Protein AF-A0A661XI77-F1 (afdb_monomer_lite)

pLDDT: mean 87.42, std 15.99, range [47.19, 98.62]

Sequence (120 aa):
MTTKHPLLLFLTFLTIGQILTAQQREISDLRTGWKFTKGLHELAFESNFDDAEWQDVVIPHDWAIEEPFVIDGDGNTGKLPWKGEGWYRKQLDIPDHYKGKRLYLLFDGIMAFPVIYVNG

Foldseek 3Di:
DDDPPPVVVVVVVVVVVPPDPDPDDDDDDPFFQKFKDFADDPPPLAPPDDRPVTDTGGPPDQPQVVDDFQPPDDVVVVRTPRDGDMDIDHDDDDDPVCPPHDDDDDDPDDPDDDDDHDND

Radius of gyration: 26.2 Å; chains: 1; bounding box: 42×49×89 Å

Secondary structure (DSSP, 8-state):
-----HHHHHHHHHHHT------PPP-----SSEEEEES--TTTTSTT---TTSEEE-SS--SSTTSPP-TTS-GGGTT----S-EEEE------GGGTTS------S--SS-----S--

Structure (mmCIF, N/CA/C/O backbone):
data_AF-A0A661XI77-F1
#
_entry.id   AF-A0A661XI77-F1
#
loop_
_atom_site.group_PDB
_atom_site.id
_atom_site.type_symbol
_atom_site.label_atom_id
_atom_site.label_alt_id
_atom_site.label_comp_id
_atom_site.label_asym_id
_atom_site.label_entity_id
_atom_site.label_seq_id
_atom_site.pdbx_PDB_ins_code
_atom_site.Cartn_x
_atom_site.Cartn_y
_atom_site.Cartn_z
_atom_site.occupancy
_atom_site.B_iso_or_equiv
_atom_site.auth_seq_id
_atom_site.auth_comp_id
_atom_site.auth_asym_id
_atom_site.auth_atom_id
_atom_site.pdbx_PDB_model_num
ATOM 1 N N . MET A 1 1 ? -27.715 32.625 63.560 1.00 49.09 1 MET A N 1
ATOM 2 C CA . MET A 1 1 ? -26.922 32.826 62.329 1.00 49.09 1 MET A CA 1
ATOM 3 C C . MET A 1 1 ? -25.899 31.704 62.224 1.00 49.09 1 MET A C 1
ATOM 5 O O . MET A 1 1 ? -24.835 31.810 62.810 1.00 49.09 1 MET A O 1
ATOM 9 N N . THR A 1 2 ? -26.233 30.600 61.559 1.00 47.19 2 THR A N 1
ATOM 10 C CA . THR A 1 2 ? -25.279 29.517 61.270 1.00 47.19 2 THR A CA 1
ATOM 11 C C . THR A 1 2 ? -25.480 29.094 59.820 1.00 47.19 2 THR A C 1
ATOM 13 O O . THR A 1 2 ? -26.536 28.608 59.417 1.00 47.19 2 THR A O 1
ATOM 16 N N . THR A 1 3 ? -24.482 29.410 59.005 1.00 53.03 3 THR A N 1
ATOM 17 C CA . THR A 1 3 ? -24.447 29.278 57.550 1.00 53.03 3 THR A CA 1
ATOM 18 C C . THR A 1 3 ? -24.326 27.807 57.143 1.00 53.03 3 THR A C 1
ATOM 20 O O . THR A 1 3 ? -23.251 27.215 57.177 1.00 53.03 3 THR A O 1
ATOM 23 N N . LYS A 1 4 ? -25.439 27.197 56.715 1.00 52.72 4 LYS A N 1
ATOM 24 C CA . LYS A 1 4 ? -25.484 25.850 56.110 1.00 52.72 4 LYS A CA 1
ATOM 25 C C . LYS A 1 4 ? -25.166 25.897 54.604 1.00 52.72 4 LYS A C 1
ATOM 27 O O . LYS A 1 4 ? -25.954 25.429 53.788 1.00 52.72 4 LYS A O 1
ATOM 32 N N . HIS A 1 5 ? -24.041 26.499 54.220 1.00 57.91 5 HIS A N 1
ATOM 33 C CA . HIS A 1 5 ? -23.637 26.653 52.812 1.00 57.91 5 HIS A CA 1
ATOM 34 C C . HIS A 1 5 ? -22.415 25.843 52.313 1.00 57.91 5 HIS A C 1
ATOM 36 O O . HIS A 1 5 ? -22.213 25.843 51.100 1.00 57.91 5 HIS A O 1
ATOM 42 N N . PRO A 1 6 ? -21.626 25.099 53.125 1.00 56.47 6 PRO A N 1
ATOM 43 C CA . PRO A 1 6 ? -20.433 24.431 52.591 1.00 56.47 6 PRO A CA 1
ATOM 44 C C . PRO A 1 6 ? -20.755 23.148 51.804 1.00 56.47 6 PRO A C 1
ATOM 46 O O . PRO A 1 6 ? -20.049 22.815 50.858 1.00 56.47 6 PRO A O 1
ATOM 49 N N . LEU A 1 7 ? -21.848 22.449 52.140 1.00 54.91 7 LEU A N 1
ATOM 50 C CA . LEU A 1 7 ? -22.215 21.183 51.490 1.00 54.91 7 LEU A CA 1
ATOM 51 C C . LEU A 1 7 ? -22.778 21.387 50.071 1.00 54.91 7 LEU A C 1
ATOM 53 O O . LEU A 1 7 ? -22.540 20.568 49.188 1.00 54.91 7 LEU A O 1
ATOM 57 N N . LEU A 1 8 ? -23.483 22.502 49.838 1.00 53.25 8 LEU A N 1
ATOM 58 C CA . LEU A 1 8 ? -24.056 22.828 48.527 1.00 53.25 8 LEU A CA 1
ATOM 59 C C . LEU A 1 8 ? -22.965 23.202 47.506 1.00 53.25 8 LEU A C 1
ATOM 61 O O . LEU A 1 8 ? -23.058 22.812 46.348 1.00 53.25 8 LEU A O 1
ATOM 65 N N . LEU A 1 9 ? -21.909 23.892 47.958 1.00 53.34 9 LEU A N 1
ATOM 66 C CA . LEU A 1 9 ? -20.751 24.288 47.143 1.00 53.34 9 LEU A CA 1
ATOM 67 C C . LEU A 1 9 ? -19.875 23.091 46.733 1.00 53.34 9 LEU A C 1
ATOM 69 O O . LEU A 1 9 ? -19.342 23.059 45.623 1.00 53.34 9 LEU A O 1
ATOM 73 N N . PHE A 1 10 ? -19.761 22.084 47.605 1.00 54.12 10 PHE A N 1
ATOM 74 C CA . PHE A 1 10 ? -18.999 20.862 47.329 1.00 54.12 10 PHE A CA 1
ATOM 75 C C . PHE A 1 10 ? -19.713 19.954 46.313 1.00 54.12 10 PHE A C 1
ATOM 77 O O . PHE A 1 10 ? -19.068 19.387 45.431 1.00 54.12 10 PHE A O 1
ATOM 84 N N . LEU A 1 11 ? -21.050 19.874 46.372 1.00 53.06 11 LEU A N 1
ATOM 85 C CA . LEU A 1 11 ? -21.841 19.118 45.393 1.00 53.06 11 LEU A CA 1
ATOM 86 C C . LEU A 1 11 ? -21.787 19.741 43.989 1.00 53.06 11 LEU A C 1
ATOM 88 O O . LEU A 1 11 ? -21.675 19.010 43.009 1.00 53.06 11 LEU A O 1
ATOM 92 N N . THR A 1 12 ? -21.799 21.074 43.881 1.00 54.41 12 THR A N 1
ATOM 93 C CA . THR A 1 12 ? -21.664 21.764 42.585 1.00 54.41 12 THR A CA 1
ATOM 94 C C . THR A 1 12 ? -20.285 21.579 41.947 1.00 54.41 12 THR A C 1
ATOM 96 O O . THR A 1 12 ? -20.180 21.540 40.723 1.00 54.41 12 THR A O 1
ATOM 99 N N . PHE A 1 13 ? -19.226 21.410 42.747 1.00 54.47 13 PHE A N 1
ATOM 100 C CA . PHE A 1 13 ? -17.872 21.158 42.238 1.00 54.47 13 PHE A CA 1
ATOM 101 C C . PHE A 1 13 ? -17.716 19.728 41.692 1.00 54.47 13 PHE A C 1
ATOM 103 O O . PHE A 1 13 ? -17.014 19.513 40.705 1.00 54.47 13 PHE A O 1
ATOM 110 N N . LEU A 1 14 ? -18.423 18.756 42.282 1.00 54.56 14 LEU A N 1
ATOM 111 C CA . LEU A 1 14 ? -18.400 17.357 41.844 1.00 54.56 14 LEU A CA 1
ATOM 112 C C . LEU A 1 14 ? -19.141 17.144 40.511 1.00 54.56 14 LEU A C 1
ATOM 114 O O . LEU A 1 14 ? -18.744 16.303 39.711 1.00 54.56 14 LEU A O 1
ATOM 118 N N . THR A 1 15 ? -20.182 17.936 40.236 1.00 54.53 15 THR A N 1
ATOM 119 C CA . THR A 1 15 ? -20.953 17.850 38.983 1.00 54.53 15 THR A CA 1
ATOM 120 C C . THR A 1 15 ? -20.280 18.540 37.794 1.00 54.53 15 THR A C 1
ATOM 122 O O . THR A 1 15 ? -20.525 18.161 36.654 1.00 54.53 15 THR A O 1
ATOM 125 N N . ILE A 1 16 ? -19.401 19.521 38.032 1.00 55.34 16 ILE A N 1
ATOM 126 C CA . ILE A 1 16 ? -18.663 20.223 36.962 1.00 55.34 16 ILE A CA 1
ATOM 127 C C . ILE A 1 16 ? -17.447 19.402 36.484 1.00 55.34 16 ILE A C 1
ATOM 129 O O . ILE A 1 16 ? -16.927 19.646 35.403 1.00 55.34 16 ILE A O 1
ATOM 133 N N . GLY A 1 17 ? -17.022 18.372 37.224 1.00 52.97 17 GLY A N 1
ATOM 134 C CA . GLY A 1 17 ? -15.901 17.502 36.841 1.00 52.97 17 GLY A CA 1
ATOM 135 C C . GLY A 1 17 ? -16.194 16.504 35.712 1.00 52.97 17 GLY A C 1
ATOM 136 O O . GLY A 1 17 ? -15.269 15.877 35.208 1.00 52.97 17 GLY A O 1
ATOM 137 N N . GLN A 1 18 ? -17.452 16.357 35.282 1.00 54.84 18 GLN A N 1
ATOM 138 C CA . GLN A 1 18 ? -17.833 15.485 34.161 1.00 54.84 18 GLN A CA 1
ATOM 139 C C . GLN A 1 18 ? -17.848 16.235 32.822 1.00 54.84 18 GLN A C 1
ATOM 141 O O . GLN A 1 18 ? -18.726 16.026 31.983 1.00 54.84 18 GLN A O 1
ATOM 146 N N . ILE A 1 19 ? -16.880 17.131 32.611 1.00 55.94 19 ILE A N 1
ATOM 147 C CA . ILE A 1 19 ? -16.666 17.754 31.305 1.00 55.94 19 ILE A CA 1
ATOM 148 C C . ILE A 1 19 ? -16.235 16.655 30.330 1.00 55.94 19 ILE A C 1
ATOM 150 O O . ILE A 1 19 ? -15.099 16.194 30.344 1.00 55.94 19 ILE A O 1
ATOM 154 N N . LEU A 1 20 ? -17.205 16.236 29.516 1.00 57.41 20 LEU A N 1
ATOM 155 C CA . LEU A 1 20 ? -17.077 15.922 28.097 1.00 57.41 20 LEU A CA 1
ATOM 156 C C . LEU A 1 20 ? -15.723 15.319 27.711 1.00 57.41 20 LEU A C 1
ATOM 158 O O . LEU A 1 20 ? -14.835 16.014 27.217 1.00 57.41 20 LEU A O 1
ATOM 162 N N . THR A 1 21 ? -15.599 13.998 27.819 1.00 59.22 21 THR A N 1
ATOM 163 C CA . THR A 1 21 ? -14.660 13.281 26.957 1.00 59.2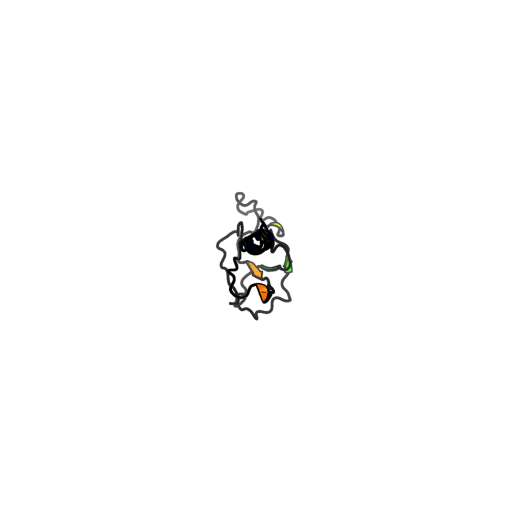2 21 THR A CA 1
ATOM 164 C C . THR A 1 21 ? -15.210 13.353 25.534 1.00 59.22 21 THR A C 1
ATOM 166 O O . THR A 1 21 ? -15.925 12.472 25.060 1.00 59.22 21 THR A O 1
ATOM 169 N N . ALA A 1 22 ? -14.935 14.464 24.847 1.00 64.25 22 ALA A N 1
ATOM 170 C CA . ALA A 1 22 ? -15.105 14.523 23.406 1.00 64.25 22 ALA A CA 1
ATOM 171 C C . ALA A 1 22 ? -14.328 13.337 22.823 1.00 64.25 22 ALA A C 1
ATOM 173 O O . ALA A 1 22 ? -13.148 13.160 23.132 1.00 64.25 22 ALA A O 1
ATOM 174 N N . GLN A 1 23 ? -14.999 12.487 22.043 1.00 69.06 23 GLN A N 1
ATOM 175 C CA . GLN A 1 23 ? -14.349 11.359 21.391 1.00 69.06 23 GLN A CA 1
ATOM 176 C C . GLN A 1 23 ? -13.287 11.917 20.443 1.00 69.06 23 GLN A C 1
ATOM 178 O O . GLN A 1 23 ? -13.599 12.381 19.347 1.00 69.06 23 GLN A O 1
ATOM 183 N N . GLN A 1 24 ? -12.034 11.913 20.891 1.00 78.44 24 GLN A N 1
ATOM 184 C CA . GLN A 1 24 ? -10.922 12.396 20.096 1.00 78.44 24 GLN A CA 1
ATOM 185 C C . GLN A 1 24 ? -10.772 11.486 18.877 1.00 78.44 24 GLN A C 1
ATOM 187 O O . GLN A 1 24 ? -10.770 10.258 18.998 1.00 78.44 24 GLN A O 1
ATOM 192 N N . ARG A 1 25 ? -10.689 12.094 17.689 1.00 90.12 25 ARG A N 1
ATOM 193 C CA . ARG A 1 25 ? -10.294 11.373 16.483 1.00 90.12 25 ARG A CA 1
ATOM 194 C C . ARG A 1 25 ? -8.854 10.926 16.679 1.00 90.12 25 ARG A C 1
ATOM 196 O O . ARG A 1 25 ? -7.968 11.761 16.837 1.00 90.12 25 ARG A O 1
ATOM 203 N N . GLU A 1 26 ? -8.649 9.624 16.633 1.00 92.44 26 GLU A N 1
ATOM 204 C CA . GLU A 1 26 ? -7.322 9.047 16.539 1.00 92.44 26 GLU A CA 1
ATOM 205 C C . GLU A 1 26 ? -6.931 8.929 15.067 1.00 92.44 26 GLU A C 1
ATOM 207 O O . GLU A 1 26 ? -7.763 8.603 14.213 1.00 92.44 26 GLU A O 1
ATOM 212 N N . ILE A 1 27 ? -5.683 9.272 14.768 1.00 94.31 27 ILE A N 1
ATOM 213 C CA . ILE A 1 27 ? -5.101 9.159 13.435 1.00 94.31 27 ILE A CA 1
ATOM 214 C C . ILE A 1 27 ? -3.805 8.382 13.597 1.00 94.31 27 ILE A C 1
ATOM 216 O O . ILE A 1 27 ? -2.940 8.774 14.379 1.00 94.31 27 ILE A O 1
ATOM 220 N N . SER A 1 28 ? -3.694 7.293 12.850 1.00 94.06 28 SER A N 1
ATOM 221 C CA . SER A 1 28 ? -2.504 6.457 12.809 1.00 94.06 28 SER A CA 1
ATOM 222 C C . SER A 1 28 ? -2.011 6.393 11.373 1.00 94.06 28 SER A C 1
ATOM 224 O O . SER A 1 28 ? -2.764 6.026 10.470 1.00 94.06 28 SER A O 1
ATOM 226 N N . ASP A 1 29 ? -0.745 6.740 11.169 1.00 95.88 29 ASP A N 1
ATOM 227 C CA . ASP A 1 29 ? -0.116 6.663 9.857 1.00 95.88 29 ASP A CA 1
ATOM 228 C C . ASP A 1 29 ? 0.256 5.215 9.536 1.00 95.88 29 ASP A C 1
ATOM 230 O O . ASP A 1 29 ? 1.116 4.605 10.172 1.00 95.88 29 ASP A O 1
ATOM 234 N N . LEU A 1 30 ? -0.368 4.663 8.500 1.00 96.88 30 LEU A N 1
ATOM 235 C CA . LEU A 1 30 ? -0.151 3.285 8.064 1.00 96.88 30 LEU A CA 1
ATOM 236 C C . LEU A 1 30 ? 1.003 3.198 7.062 1.00 96.88 30 LEU A C 1
ATOM 238 O O . LEU A 1 30 ? 0.829 2.675 5.969 1.00 96.88 30 LEU A O 1
ATOM 242 N N . ARG A 1 31 ? 2.181 3.737 7.393 1.00 97.44 31 ARG A N 1
ATOM 243 C CA . ARG A 1 31 ? 3.295 3.808 6.428 1.00 97.44 31 ARG A CA 1
ATOM 244 C C . ARG A 1 31 ? 3.990 2.474 6.174 1.00 97.44 31 ARG A C 1
ATOM 246 O O . ARG A 1 31 ? 4.448 2.235 5.066 1.00 97.44 31 ARG A O 1
ATOM 253 N N . THR A 1 32 ? 4.103 1.623 7.186 1.00 98.12 32 THR A N 1
ATOM 254 C CA . THR A 1 32 ? 4.928 0.403 7.155 1.00 98.12 32 THR A CA 1
ATOM 255 C C . THR A 1 32 ? 4.079 -0.864 7.174 1.00 98.12 32 THR A C 1
ATOM 257 O O . THR A 1 32 ? 2.872 -0.807 7.416 1.00 98.12 32 THR A O 1
ATOM 260 N N . GLY A 1 33 ? 4.707 -2.024 6.951 1.00 97.56 33 GLY A N 1
ATOM 261 C CA . GLY A 1 33 ? 4.043 -3.332 7.006 1.00 97.56 33 GLY A CA 1
ATOM 262 C C . GLY A 1 33 ? 3.036 -3.534 5.878 1.00 97.56 33 GLY A C 1
ATOM 263 O O . GLY A 1 33 ? 1.979 -4.119 6.108 1.00 97.56 33 GLY A O 1
ATOM 264 N N . TRP A 1 34 ? 3.325 -2.955 4.714 1.00 98.50 34 TRP A N 1
ATOM 265 C CA . TRP A 1 34 ? 2.646 -3.260 3.465 1.00 98.50 34 TRP A CA 1
ATOM 266 C C . TRP A 1 34 ? 3.450 -4.304 2.710 1.00 98.50 34 TRP A C 1
ATOM 268 O O . TRP A 1 34 ? 4.679 -4.274 2.730 1.00 98.50 34 TRP A O 1
ATOM 278 N N . LYS A 1 35 ? 2.739 -5.169 2.005 1.00 98.62 35 LYS A N 1
ATOM 279 C CA . LYS A 1 35 ? 3.278 -6.109 1.036 1.00 98.62 35 LYS A CA 1
ATOM 280 C C . LYS A 1 35 ? 2.879 -5.675 -0.360 1.00 98.62 35 LYS A C 1
ATOM 282 O O . LYS A 1 35 ? 1.750 -5.221 -0.550 1.00 98.62 35 LYS A O 1
ATOM 287 N N . PHE A 1 36 ? 3.787 -5.816 -1.313 1.00 98.31 36 PHE A N 1
ATOM 288 C CA . PHE A 1 36 ? 3.599 -5.425 -2.699 1.00 98.31 36 PHE A CA 1
ATOM 289 C C . PHE A 1 36 ? 3.997 -6.544 -3.659 1.00 98.31 36 PHE A C 1
ATOM 291 O O . PHE A 1 36 ? 5.004 -7.226 -3.468 1.00 98.31 36 PHE A O 1
ATOM 298 N N . THR A 1 37 ? 3.218 -6.687 -4.725 1.00 97.56 37 THR A N 1
ATOM 299 C CA . THR A 1 37 ? 3.597 -7.456 -5.910 1.00 97.56 37 THR A CA 1
ATOM 300 C C . THR A 1 37 ? 3.075 -6.765 -7.168 1.00 97.56 37 THR A C 1
ATOM 302 O O . THR A 1 37 ? 2.006 -6.143 -7.157 1.00 97.56 37 THR A O 1
ATOM 305 N N . LYS A 1 38 ? 3.821 -6.884 -8.267 1.00 95.88 38 LYS A N 1
ATOM 306 C CA . LYS A 1 38 ? 3.419 -6.399 -9.590 1.00 95.88 38 LYS A CA 1
ATOM 307 C C . LYS A 1 38 ? 2.854 -7.554 -10.409 1.00 95.88 38 LYS A C 1
ATOM 309 O O . LYS A 1 38 ? 3.406 -8.650 -10.413 1.00 95.88 38 LYS A O 1
ATOM 314 N N . GLY A 1 39 ? 1.812 -7.271 -11.179 1.00 93.56 39 GLY A N 1
ATOM 315 C CA . GLY A 1 39 ? 1.158 -8.232 -12.056 1.00 93.56 39 GLY A CA 1
ATOM 316 C C . GLY A 1 39 ? -0.218 -8.654 -11.558 1.00 93.56 39 GLY A C 1
ATOM 317 O O . GLY A 1 39 ? -0.719 -8.179 -10.540 1.00 93.56 39 GLY A O 1
ATOM 318 N N . LEU A 1 40 ? -0.832 -9.542 -12.334 1.00 92.81 40 LEU A N 1
ATOM 319 C CA . LEU A 1 40 ? -2.139 -10.109 -12.032 1.00 92.81 40 LEU A CA 1
ATOM 320 C C . LEU A 1 40 ? -1.984 -11.203 -10.979 1.00 92.81 40 LEU A C 1
ATOM 322 O O . LEU A 1 40 ? -1.289 -12.192 -11.208 1.00 92.81 40 LEU A O 1
ATOM 326 N N . HIS A 1 41 ? -2.671 -11.036 -9.856 1.00 94.12 41 HIS A N 1
ATOM 327 C CA . HIS A 1 41 ? -2.801 -12.064 -8.833 1.00 94.12 41 HIS A CA 1
ATOM 328 C C . HIS A 1 41 ? -4.284 -12.327 -8.600 1.00 94.12 41 HIS A C 1
ATOM 330 O O . HIS A 1 41 ? -4.964 -11.603 -7.871 1.00 94.12 41 HIS A O 1
ATOM 336 N N . GLU A 1 42 ? -4.796 -13.363 -9.263 1.00 89.44 42 GLU A N 1
ATOM 337 C CA . GLU A 1 42 ? -6.173 -13.807 -9.066 1.00 89.44 42 GLU A CA 1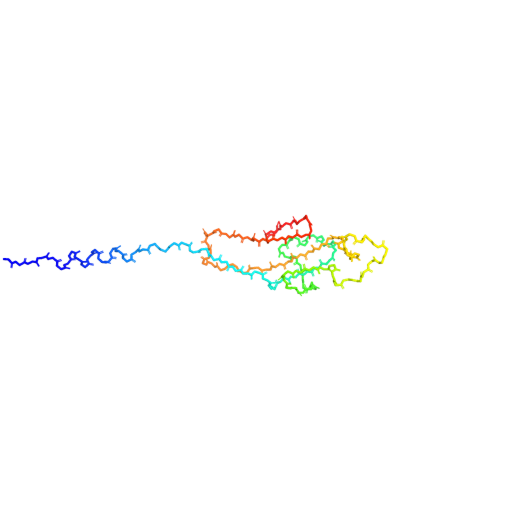
ATOM 338 C C . GLU A 1 42 ? -6.402 -14.105 -7.578 1.00 89.44 42 GLU A C 1
ATOM 340 O O . GLU A 1 42 ? -5.552 -14.699 -6.918 1.00 89.44 42 GLU A O 1
ATOM 345 N N . LEU A 1 43 ? -7.546 -13.671 -7.046 1.00 95.88 43 LEU A N 1
ATOM 346 C CA . LEU A 1 43 ? -7.939 -13.867 -5.643 1.00 95.88 43 LEU A CA 1
ATOM 347 C C . LEU A 1 43 ? -7.086 -13.128 -4.596 1.00 95.88 43 LEU A C 1
ATOM 349 O O . LEU A 1 43 ? -7.319 -13.300 -3.403 1.00 95.88 43 LEU A O 1
ATOM 353 N N . ALA A 1 44 ? -6.176 -12.231 -4.988 1.00 97.12 44 ALA A N 1
ATOM 354 C CA . ALA A 1 44 ? -5.386 -11.443 -4.035 1.00 97.12 44 ALA A CA 1
ATOM 355 C C . ALA A 1 44 ? -6.208 -10.480 -3.152 1.00 97.12 44 ALA A C 1
ATOM 357 O O . ALA A 1 44 ? -5.663 -9.880 -2.224 1.00 97.12 44 ALA A O 1
ATOM 358 N N . PHE A 1 45 ? -7.513 -10.340 -3.400 1.00 97.25 45 PHE A N 1
ATOM 359 C CA . PHE A 1 45 ? -8.449 -9.643 -2.516 1.00 97.25 45 PHE A CA 1
ATOM 360 C C . PHE A 1 45 ? -8.909 -10.498 -1.325 1.00 97.25 45 PHE A C 1
ATOM 362 O O . PHE A 1 45 ? -9.361 -9.945 -0.323 1.00 97.25 45 PHE A O 1
ATOM 369 N N . GLU A 1 46 ? -8.789 -11.828 -1.397 1.00 98.00 46 GLU A N 1
ATOM 370 C CA . GLU A 1 46 ? -9.234 -12.722 -0.331 1.00 98.00 46 GLU A CA 1
ATOM 371 C C . GLU A 1 46 ? -8.396 -12.527 0.941 1.00 98.00 46 GLU A C 1
ATOM 373 O O . GLU A 1 46 ? -7.169 -12.354 0.911 1.00 98.00 46 GLU A O 1
ATOM 378 N N . SER A 1 47 ? -9.052 -12.566 2.101 1.00 96.38 47 SER A N 1
ATOM 379 C CA . SER A 1 47 ? -8.391 -12.311 3.385 1.00 96.38 47 SER A CA 1
ATOM 380 C C . SER A 1 47 ? -7.359 -13.380 3.756 1.00 96.38 47 SER A C 1
ATOM 382 O O . SER A 1 47 ? -6.433 -13.095 4.506 1.00 96.38 47 SER A O 1
ATOM 384 N N . ASN A 1 48 ? -7.507 -14.599 3.237 1.00 96.31 48 ASN A N 1
ATOM 385 C CA . ASN A 1 48 ? -6.629 -15.750 3.466 1.00 96.31 48 ASN A CA 1
ATOM 386 C C . ASN A 1 48 ? -5.637 -16.008 2.318 1.00 96.31 48 ASN A C 1
ATOM 388 O O . ASN A 1 48 ? -4.985 -17.050 2.327 1.00 96.31 48 ASN A O 1
ATOM 392 N N . PHE A 1 49 ? -5.537 -15.108 1.336 1.00 97.62 49 PHE A N 1
ATOM 393 C CA . PHE A 1 49 ? -4.532 -15.212 0.280 1.00 97.62 49 PHE A CA 1
ATOM 394 C C . PHE A 1 49 ? -3.114 -15.173 0.872 1.00 97.62 49 PHE A C 1
ATOM 396 O O . PHE A 1 49 ? -2.821 -14.319 1.713 1.00 97.62 49 PHE A O 1
ATOM 403 N N . ASP A 1 50 ? -2.251 -16.085 0.422 1.00 97.12 50 ASP A N 1
ATOM 404 C CA . ASP A 1 50 ? -0.858 -16.176 0.859 1.00 97.12 50 ASP A CA 1
ATOM 405 C C . ASP A 1 50 ? 0.012 -15.151 0.118 1.00 97.12 50 ASP A C 1
ATOM 407 O O . ASP A 1 50 ? 0.250 -15.256 -1.086 1.00 97.12 50 ASP A O 1
ATOM 411 N N . ASP A 1 51 ? 0.472 -14.143 0.853 1.00 97.81 51 ASP A N 1
ATOM 412 C CA . ASP A 1 51 ? 1.348 -13.077 0.372 1.00 97.81 51 ASP A CA 1
ATOM 413 C C . ASP A 1 51 ? 2.775 -13.181 0.940 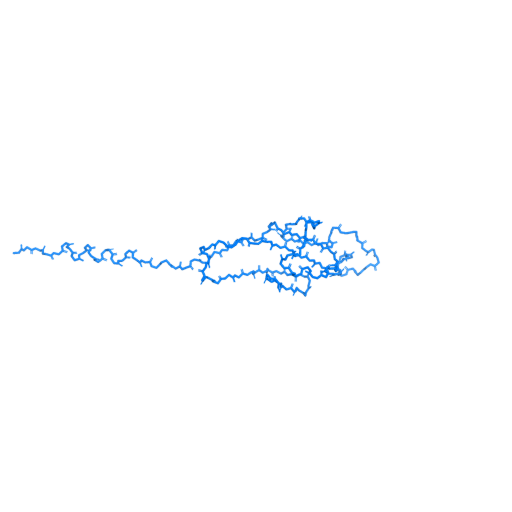1.00 97.81 51 ASP A C 1
ATOM 415 O O . ASP A 1 51 ? 3.531 -12.208 0.896 1.00 97.81 51 ASP A O 1
ATOM 419 N N . ALA A 1 52 ? 3.183 -14.351 1.451 1.00 97.50 52 ALA A N 1
ATOM 420 C CA . ALA A 1 52 ? 4.488 -14.529 2.094 1.00 97.50 52 ALA A CA 1
ATOM 421 C C . ALA A 1 52 ? 5.676 -14.114 1.204 1.00 97.50 52 ALA A C 1
ATOM 423 O O . ALA A 1 52 ? 6.619 -13.495 1.695 1.00 97.50 52 ALA A O 1
ATOM 424 N N . GLU A 1 53 ? 5.593 -14.388 -0.099 1.00 97.31 53 GLU A N 1
ATOM 425 C CA . GLU A 1 53 ? 6.646 -14.091 -1.083 1.00 97.31 53 GLU A CA 1
ATOM 426 C C . GLU A 1 53 ? 6.595 -12.653 -1.632 1.00 97.31 53 GLU A C 1
ATOM 428 O O . GLU A 1 53 ? 7.399 -12.281 -2.488 1.00 97.31 53 GLU A O 1
ATOM 433 N N . TRP A 1 54 ? 5.637 -11.833 -1.191 1.00 98.31 54 TRP A N 1
ATOM 434 C CA . TRP A 1 54 ? 5.518 -10.452 -1.653 1.00 98.31 54 TRP A CA 1
ATOM 435 C C . TRP A 1 54 ? 6.560 -9.556 -0.988 1.00 98.31 54 TRP A C 1
ATOM 437 O O . TRP A 1 54 ? 6.924 -9.739 0.177 1.00 98.31 54 TRP A O 1
ATOM 447 N N . GLN A 1 55 ? 6.989 -8.530 -1.719 1.00 98.12 55 GLN A N 1
ATOM 448 C CA . GLN A 1 55 ? 7.966 -7.558 -1.250 1.00 98.12 55 GLN A CA 1
ATOM 449 C C . GLN A 1 55 ? 7.382 -6.728 -0.105 1.00 98.12 55 GLN A C 1
ATOM 451 O O . GLN A 1 55 ? 6.328 -6.113 -0.257 1.00 98.12 55 GLN A O 1
ATOM 456 N N . ASP A 1 56 ? 8.080 -6.647 1.025 1.00 98.31 56 ASP A N 1
ATOM 457 C CA . ASP A 1 5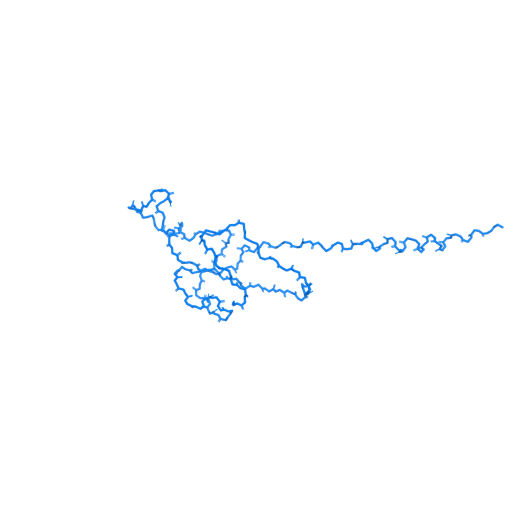6 ? 7.726 -5.684 2.065 1.00 98.31 56 ASP A CA 1
ATOM 458 C C . ASP A 1 56 ? 8.113 -4.264 1.619 1.00 98.31 56 ASP A C 1
ATOM 460 O O . ASP A 1 56 ? 9.256 -4.001 1.239 1.00 98.31 56 ASP A O 1
ATOM 464 N N . VAL A 1 57 ? 7.158 -3.335 1.683 1.00 98.38 57 VAL A N 1
ATOM 465 C CA . VAL A 1 57 ? 7.326 -1.942 1.249 1.00 98.38 57 VAL A CA 1
ATOM 466 C C . VAL A 1 57 ? 6.861 -0.949 2.315 1.00 98.38 57 VAL A C 1
ATOM 468 O O . VAL A 1 57 ? 6.084 -1.256 3.227 1.00 98.38 57 VAL A O 1
ATOM 471 N N . VAL A 1 58 ? 7.348 0.286 2.195 1.00 98.19 58 VAL A N 1
ATOM 472 C CA . VAL A 1 58 ? 6.931 1.435 3.006 1.00 98.19 58 VAL A CA 1
ATOM 473 C C . VAL A 1 58 ? 6.325 2.476 2.079 1.00 98.19 58 VAL A C 1
ATOM 475 O O . VAL A 1 58 ? 6.949 2.848 1.091 1.00 98.19 58 VAL A O 1
ATOM 478 N N . ILE A 1 59 ? 5.132 2.974 2.408 1.00 97.06 59 ILE A N 1
ATOM 479 C CA . ILE A 1 59 ? 4.460 4.003 1.611 1.00 97.06 59 ILE A CA 1
ATOM 480 C C . ILE A 1 59 ? 4.873 5.435 2.039 1.00 97.06 59 ILE A C 1
ATOM 482 O O . ILE A 1 59 ? 5.173 5.677 3.224 1.00 97.06 59 ILE A O 1
ATOM 486 N N . PRO A 1 60 ? 4.883 6.416 1.108 1.00 97.81 60 PRO A N 1
ATOM 487 C CA . PRO A 1 60 ? 4.517 6.306 -0.315 1.00 97.81 60 PRO A CA 1
ATOM 488 C C . PRO A 1 60 ? 5.501 5.441 -1.119 1.00 97.81 60 PRO A C 1
ATOM 490 O O . PRO A 1 60 ? 6.702 5.501 -0.879 1.00 97.81 60 PRO A O 1
ATOM 493 N N . HIS A 1 61 ? 4.972 4.640 -2.046 1.00 97.31 61 HIS A N 1
ATOM 494 C CA . HIS A 1 61 ? 5.724 3.694 -2.873 1.00 97.31 61 HIS A CA 1
ATOM 495 C C . HIS A 1 61 ? 5.326 3.860 -4.345 1.00 97.31 61 HIS A C 1
ATOM 497 O O . HIS A 1 61 ? 4.143 4.019 -4.648 1.00 97.31 61 HIS A O 1
ATOM 503 N N . ASP A 1 62 ? 6.312 3.826 -5.239 1.00 96.25 62 ASP A N 1
ATOM 504 C CA . ASP A 1 62 ? 6.148 3.854 -6.693 1.00 96.25 62 ASP A CA 1
ATOM 505 C C . ASP A 1 62 ? 6.950 2.681 -7.259 1.00 96.25 62 ASP A C 1
ATOM 507 O O . ASP A 1 62 ? 8.171 2.682 -7.178 1.00 96.25 62 ASP A O 1
ATOM 511 N N . TRP A 1 63 ? 6.280 1.670 -7.814 1.00 94.62 63 TRP A N 1
ATOM 512 C CA . TRP A 1 63 ? 6.968 0.497 -8.364 1.00 94.62 63 TRP A CA 1
ATOM 513 C C . TRP A 1 63 ? 7.688 0.805 -9.680 1.00 94.62 63 TRP A C 1
ATOM 515 O O . TRP A 1 63 ? 8.572 0.062 -10.097 1.00 94.62 63 TRP A O 1
ATOM 525 N N . ALA A 1 64 ? 7.278 1.855 -10.397 1.00 94.25 64 ALA A N 1
ATOM 526 C CA . ALA A 1 64 ? 7.764 2.116 -11.744 1.00 94.25 64 ALA A CA 1
ATOM 527 C C . ALA A 1 64 ? 9.181 2.689 -11.720 1.00 94.25 64 ALA A C 1
ATOM 529 O O . ALA A 1 64 ? 9.956 2.419 -12.634 1.00 94.25 64 ALA A O 1
ATOM 530 N N . ILE A 1 65 ? 9.520 3.457 -10.678 1.00 94.00 65 ILE A N 1
ATOM 531 C CA . ILE A 1 65 ? 10.843 4.078 -10.514 1.00 94.00 65 ILE A CA 1
ATOM 532 C C . ILE A 1 65 ? 11.957 3.055 -10.253 1.00 94.00 65 ILE A C 1
ATOM 534 O O . ILE A 1 65 ? 13.128 3.356 -10.474 1.00 94.00 65 ILE A O 1
ATOM 538 N N . GLU A 1 66 ? 11.601 1.856 -9.788 1.00 92.12 66 GLU A N 1
ATOM 539 C CA . GLU A 1 66 ? 12.545 0.767 -9.519 1.00 92.12 66 GLU A CA 1
ATOM 540 C C . GLU A 1 66 ? 12.950 0.017 -10.799 1.00 92.12 66 GLU A C 1
ATOM 542 O O . GLU A 1 66 ? 13.931 -0.730 -10.807 1.00 92.12 66 GLU A O 1
ATOM 547 N N . GLU A 1 67 ? 12.227 0.230 -11.901 1.00 92.06 67 GLU A N 1
ATOM 548 C CA . GLU A 1 67 ? 12.475 -0.433 -13.176 1.00 92.06 67 GLU A CA 1
ATOM 549 C C . GLU A 1 67 ? 13.287 0.442 -14.153 1.00 92.06 67 GLU A C 1
ATOM 551 O O . GLU A 1 67 ? 13.278 1.674 -14.076 1.00 92.06 67 GLU A O 1
ATOM 556 N N . PRO A 1 68 ? 13.997 -0.171 -15.122 1.00 94.88 68 PRO A N 1
ATOM 557 C CA . PRO A 1 68 ? 14.732 0.575 -16.136 1.00 94.88 68 PRO A CA 1
ATOM 558 C C . PRO A 1 68 ? 13.833 1.476 -16.990 1.00 94.88 68 PRO A C 1
ATOM 560 O O . PRO A 1 68 ? 12.703 1.128 -17.334 1.00 94.88 68 PRO A O 1
ATOM 563 N N . PHE A 1 69 ? 14.389 2.602 -17.438 1.00 95.19 69 PHE A N 1
ATOM 564 C CA . PHE A 1 69 ? 13.719 3.476 -18.396 1.00 95.19 69 PHE A CA 1
ATOM 565 C C . PHE A 1 69 ? 13.453 2.771 -19.733 1.00 95.19 69 PHE A C 1
ATOM 567 O O . PHE A 1 69 ? 14.325 2.123 -20.316 1.00 95.19 69 PHE A O 1
ATOM 574 N N . VAL A 1 70 ? 12.262 2.997 -20.277 1.00 94.94 70 VAL A N 1
ATOM 575 C CA . VAL A 1 70 ? 11.849 2.577 -21.613 1.00 94.94 70 VAL A CA 1
ATOM 576 C C . VAL A 1 70 ? 12.271 3.662 -22.602 1.00 94.94 70 VAL A C 1
ATOM 578 O O . VAL A 1 70 ? 11.576 4.660 -22.776 1.00 94.94 70 VAL A O 1
ATOM 581 N N . ILE A 1 71 ? 13.432 3.500 -23.244 1.00 93.69 71 ILE A N 1
ATOM 582 C CA . ILE A 1 71 ? 14.047 4.535 -24.101 1.00 93.69 71 ILE A CA 1
ATOM 583 C C . ILE A 1 71 ? 13.105 5.037 -25.205 1.00 93.69 71 ILE A C 1
ATOM 585 O O . ILE A 1 71 ? 13.025 6.250 -25.423 1.00 93.69 71 ILE A O 1
ATOM 589 N N . ASP A 1 72 ? 12.348 4.131 -25.820 1.00 93.94 72 ASP A N 1
ATOM 590 C CA . ASP A 1 72 ? 11.355 4.436 -26.862 1.00 93.94 72 ASP A CA 1
ATOM 591 C C . ASP A 1 72 ? 9.942 4.681 -26.296 1.00 93.94 72 ASP A C 1
ATOM 593 O O . ASP A 1 72 ? 8.963 4.772 -27.035 1.00 93.94 72 ASP A O 1
ATOM 597 N N . GLY A 1 73 ? 9.823 4.762 -24.970 1.00 88.00 73 GLY A N 1
ATOM 598 C CA . GLY A 1 73 ? 8.580 5.017 -24.257 1.00 88.00 73 GLY A CA 1
ATOM 599 C C . GLY A 1 73 ? 8.150 6.482 -24.300 1.00 88.00 73 GLY A C 1
ATOM 600 O O . GLY A 1 73 ? 8.881 7.376 -24.735 1.00 88.00 73 GLY A O 1
ATOM 601 N N . ASP A 1 74 ? 6.940 6.731 -23.800 1.00 88.69 74 ASP A N 1
ATOM 602 C CA . ASP A 1 74 ? 6.364 8.072 -23.722 1.00 88.69 74 ASP A CA 1
ATOM 603 C C . ASP A 1 74 ? 7.186 8.982 -22.790 1.00 88.69 74 ASP A C 1
ATOM 605 O O . ASP A 1 74 ? 7.376 8.707 -21.600 1.00 88.69 74 ASP A O 1
ATOM 609 N N . GLY A 1 75 ? 7.671 10.096 -23.342 1.00 89.44 75 GLY A N 1
ATOM 610 C CA . GLY A 1 75 ? 8.440 11.095 -22.606 1.00 89.44 75 GLY A CA 1
ATOM 611 C C . GLY A 1 75 ? 7.622 11.854 -21.560 1.00 89.44 75 GLY A C 1
ATOM 612 O O . GLY A 1 75 ? 8.196 12.312 -20.573 1.00 89.44 75 GLY A O 1
ATOM 613 N N . ASN A 1 76 ? 6.297 11.946 -21.722 1.00 92.75 76 ASN A N 1
ATOM 614 C CA . ASN A 1 76 ? 5.429 12.694 -20.803 1.00 92.75 76 ASN A CA 1
ATOM 615 C C . ASN A 1 76 ? 5.299 12.034 -19.424 1.00 92.75 76 ASN A C 1
ATOM 617 O O . ASN A 1 76 ? 4.890 12.681 -18.465 1.00 92.75 76 ASN A O 1
ATOM 621 N N . THR A 1 77 ? 5.665 10.757 -19.314 1.00 89.12 77 THR A N 1
ATOM 622 C CA . THR A 1 77 ? 5.612 9.980 -18.068 1.00 89.12 77 THR A CA 1
ATOM 623 C C . THR A 1 77 ? 7.007 9.587 -17.588 1.00 89.12 77 THR A C 1
ATOM 625 O O . THR A 1 77 ? 7.193 8.529 -16.988 1.00 89.12 77 THR A O 1
ATOM 628 N N . GLY A 1 78 ? 8.022 10.380 -17.945 1.00 92.00 78 GLY A N 1
ATOM 629 C CA . GLY A 1 78 ? 9.408 10.138 -17.543 1.00 92.00 78 GLY A CA 1
ATOM 630 C C . GLY A 1 78 ? 10.018 8.860 -18.121 1.00 92.00 78 GLY A C 1
ATOM 631 O O . GLY A 1 78 ? 11.037 8.410 -17.611 1.00 92.00 78 GLY A O 1
ATOM 632 N N . LYS A 1 79 ? 9.414 8.271 -19.167 1.00 94.38 79 LYS A N 1
ATOM 633 C CA . LYS A 1 79 ? 9.849 7.005 -19.781 1.00 94.38 79 LYS A CA 1
ATOM 634 C C . LYS A 1 79 ? 9.926 5.820 -18.810 1.00 94.38 79 LYS A C 1
ATOM 636 O O . LYS A 1 79 ? 10.693 4.892 -19.041 1.00 94.38 79 LYS A O 1
ATOM 641 N N . LEU A 1 80 ? 9.138 5.826 -17.738 1.00 94.62 80 LEU A N 1
ATOM 642 C CA . LEU A 1 80 ? 9.068 4.701 -16.804 1.00 94.62 80 LEU A CA 1
ATOM 643 C C . LEU A 1 80 ? 7.999 3.679 -17.231 1.00 94.62 80 LEU A C 1
ATOM 645 O O . LEU A 1 80 ? 6.992 4.058 -17.838 1.00 94.62 80 LEU A O 1
ATOM 649 N N . PRO A 1 81 ? 8.164 2.389 -16.904 1.00 92.88 81 PRO A N 1
ATOM 650 C CA . PRO A 1 81 ? 7.174 1.341 -17.165 1.00 92.88 81 PRO A CA 1
ATOM 651 C C . PRO A 1 81 ? 6.047 1.343 -16.112 1.00 92.88 81 PRO A C 1
ATOM 653 O O . PRO A 1 81 ? 5.807 0.368 -15.401 1.00 92.88 81 PRO A O 1
ATOM 656 N N . TRP A 1 82 ? 5.317 2.456 -16.023 1.00 90.56 82 TRP A N 1
ATOM 657 C CA . TRP A 1 82 ? 4.275 2.690 -15.011 1.00 90.56 82 TRP A CA 1
ATOM 658 C C . TRP A 1 82 ? 2.970 1.916 -15.238 1.00 90.56 82 TRP A C 1
ATOM 660 O O . TRP A 1 82 ? 2.136 1.832 -14.341 1.00 90.56 82 TRP A O 1
ATOM 670 N N . LYS A 1 83 ? 2.761 1.358 -16.435 1.00 92.56 83 LYS A N 1
ATOM 671 C CA . LYS A 1 83 ? 1.534 0.628 -16.776 1.00 92.56 83 LYS A CA 1
ATOM 672 C C . LYS A 1 83 ? 1.558 -0.784 -16.203 1.00 92.56 83 LYS A C 1
ATOM 674 O O . LYS A 1 83 ? 2.549 -1.497 -16.338 1.00 92.56 83 LYS A O 1
ATOM 679 N N . GLY A 1 84 ? 0.423 -1.208 -15.666 1.00 92.75 84 GLY A N 1
ATOM 680 C CA . GLY A 1 84 ? 0.213 -2.562 -15.175 1.00 92.75 84 GLY A CA 1
ATOM 681 C C . GLY A 1 84 ? -0.750 -2.584 -13.999 1.00 92.75 84 GLY A C 1
ATOM 682 O O . GLY A 1 84 ? -1.299 -1.554 -13.614 1.00 92.75 84 GLY A O 1
ATOM 683 N N . GLU A 1 85 ? -0.928 -3.777 -13.448 1.00 95.19 85 GLU A N 1
ATOM 684 C CA . GLU A 1 85 ? -1.618 -3.994 -12.183 1.00 95.19 85 GLU A CA 1
ATOM 685 C C . GLU A 1 85 ? -0.580 -4.198 -11.080 1.00 95.19 85 GLU A C 1
ATOM 687 O O . GLU A 1 85 ? 0.470 -4.804 -11.309 1.00 95.19 85 GLU A O 1
ATOM 692 N N . GLY A 1 86 ? -0.862 -3.666 -9.897 1.00 95.50 86 GLY A N 1
ATOM 693 C CA . GLY A 1 86 ? -0.040 -3.843 -8.712 1.00 95.50 86 GLY A CA 1
ATOM 694 C C . GLY A 1 86 ? -0.940 -4.024 -7.504 1.00 95.50 86 GLY A C 1
ATOM 695 O O . GLY A 1 86 ? -1.937 -3.312 -7.357 1.00 95.50 86 GLY A O 1
ATOM 696 N N . TRP A 1 87 ? -0.587 -4.975 -6.650 1.00 97.88 87 TRP A N 1
ATOM 697 C CA . TRP A 1 87 ? -1.341 -5.284 -5.447 1.00 97.88 87 TRP A CA 1
ATOM 698 C C . TRP A 1 87 ? -0.593 -4.818 -4.214 1.00 97.88 87 TRP A C 1
ATOM 700 O O . TRP A 1 87 ? 0.601 -5.064 -4.072 1.00 97.88 87 TRP A O 1
ATOM 710 N N . TYR A 1 88 ? -1.330 -4.191 -3.301 1.00 98.19 88 TYR A N 1
ATOM 711 C CA . TYR A 1 88 ? -0.854 -3.830 -1.975 1.00 98.19 88 TYR A CA 1
ATOM 712 C C . TYR A 1 88 ? -1.712 -4.527 -0.927 1.00 98.19 88 TYR A C 1
ATOM 714 O O . TYR A 1 88 ? -2.937 -4.394 -0.941 1.00 98.19 88 TYR A O 1
ATOM 722 N N . ARG A 1 89 ? -1.078 -5.242 0.001 1.00 98.31 89 ARG A N 1
ATOM 723 C CA . ARG A 1 89 ? -1.753 -5.922 1.113 1.00 98.31 89 ARG A CA 1
ATOM 724 C C . ARG A 1 89 ? -1.197 -5.446 2.444 1.00 98.31 89 ARG A C 1
ATOM 726 O O . ARG A 1 89 ? 0.003 -5.225 2.590 1.00 98.31 89 ARG A O 1
ATOM 733 N N . LYS A 1 90 ? -2.083 -5.258 3.419 1.00 97.94 90 LYS A N 1
ATOM 734 C CA . LYS A 1 90 ? -1.718 -4.894 4.787 1.00 97.94 90 LYS A CA 1
ATOM 735 C C . LYS A 1 90 ? -2.695 -5.513 5.771 1.00 97.94 90 LYS A C 1
ATOM 737 O O . LYS A 1 90 ? -3.888 -5.227 5.726 1.00 97.94 90 LYS A O 1
ATOM 742 N N . GLN A 1 91 ? -2.164 -6.295 6.701 1.00 96.56 91 GLN A N 1
ATOM 743 C CA . GLN A 1 91 ? -2.912 -6.745 7.865 1.00 96.56 91 GLN A CA 1
ATOM 744 C C . GLN A 1 91 ? 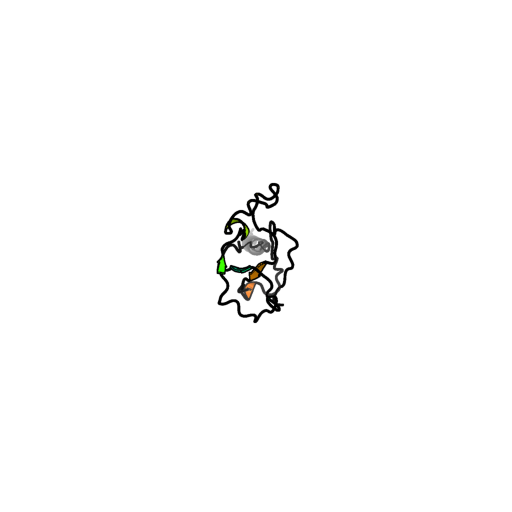-2.943 -5.633 8.922 1.00 96.56 91 GLN A C 1
ATOM 746 O O . GLN A 1 91 ? -1.934 -4.968 9.182 1.00 96.56 91 GLN A O 1
ATOM 751 N N . LEU A 1 92 ? -4.121 -5.413 9.504 1.00 94.94 92 LEU A N 1
ATOM 752 C CA . LEU A 1 92 ? -4.347 -4.444 10.570 1.00 94.94 92 LEU A CA 1
ATOM 753 C C . LEU A 1 92 ? -4.964 -5.153 11.769 1.00 94.94 92 LEU A C 1
ATOM 755 O O . LEU A 1 92 ? -6.074 -5.676 11.678 1.00 94.94 92 LEU A O 1
ATOM 759 N N . ASP A 1 93 ? -4.272 -5.104 12.901 1.00 94.25 93 ASP A N 1
ATOM 760 C CA . ASP A 1 93 ? -4.857 -5.499 14.173 1.00 94.25 93 ASP A CA 1
ATOM 761 C C . ASP A 1 93 ? -5.729 -4.353 14.685 1.00 94.25 93 ASP A C 1
ATOM 763 O O . ASP A 1 93 ? -5.251 -3.234 14.883 1.00 94.25 93 ASP A O 1
ATOM 767 N N . ILE A 1 94 ? -7.020 -4.625 14.885 1.00 94.12 94 ILE A N 1
ATOM 768 C CA . ILE A 1 94 ? -7.987 -3.658 15.411 1.00 94.12 94 ILE A CA 1
ATOM 769 C C . ILE A 1 94 ? -8.338 -4.052 16.850 1.00 94.12 94 ILE A C 1
ATOM 771 O O . ILE A 1 94 ? -9.141 -4.964 17.053 1.00 94.12 94 ILE A O 1
ATOM 775 N N . PRO A 1 95 ? -7.759 -3.383 17.863 1.00 93.94 95 PRO A N 1
ATOM 776 C CA . PRO A 1 95 ? -8.062 -3.651 19.261 1.00 93.94 95 PRO A CA 1
ATOM 777 C C . PRO A 1 95 ? -9.549 -3.523 19.618 1.00 93.94 95 PRO A C 1
ATOM 779 O O . PRO A 1 95 ? -10.255 -2.635 19.132 1.00 93.94 95 PRO A O 1
ATOM 782 N N . ASP A 1 96 ? -9.993 -4.316 20.595 1.00 96.00 96 ASP A N 1
ATOM 783 C CA . ASP A 1 96 ? -11.384 -4.337 21.076 1.00 96.00 96 ASP A CA 1
ATOM 784 C C . ASP A 1 96 ? -11.900 -2.981 21.581 1.00 96.00 96 ASP A C 1
ATOM 786 O O . ASP A 1 96 ? -13.106 -2.727 21.569 1.00 96.00 96 ASP A O 1
ATOM 790 N N . HIS A 1 97 ? -11.014 -2.070 21.994 1.00 92.12 97 HIS A N 1
ATOM 791 C CA . HIS A 1 97 ? -11.422 -0.735 22.437 1.00 92.12 97 HIS A CA 1
ATOM 792 C C . HIS A 1 97 ? -11.970 0.145 21.295 1.00 92.12 97 HIS A C 1
ATOM 794 O O . HIS A 1 97 ? -12.590 1.180 21.566 1.00 92.12 97 HIS A O 1
ATOM 800 N N . TYR A 1 98 ? -11.796 -0.259 20.029 1.00 93.00 98 TYR A N 1
ATOM 801 C CA . TYR A 1 98 ? -12.460 0.365 18.881 1.00 93.00 98 TYR A CA 1
ATOM 802 C C . TYR A 1 98 ? -13.868 -0.178 18.609 1.00 93.00 98 TYR A C 1
ATOM 804 O O . TYR A 1 98 ? -14.566 0.357 17.744 1.00 93.00 98 TYR A O 1
ATOM 812 N N . LYS A 1 99 ? -14.333 -1.200 19.338 1.00 94.31 99 LYS A N 1
ATOM 813 C CA . LYS A 1 99 ? -15.669 -1.776 19.141 1.00 94.31 99 LYS A CA 1
ATOM 814 C C . LYS A 1 99 ? -16.756 -0.701 19.242 1.00 94.31 99 LYS A C 1
ATOM 816 O O . LYS A 1 99 ? -16.802 0.082 20.188 1.00 94.31 99 LYS A O 1
ATOM 821 N N . GLY A 1 100 ? -17.636 -0.662 18.240 1.00 93.69 100 GLY A N 1
ATOM 822 C CA . GLY A 1 100 ? -18.711 0.331 18.135 1.00 93.69 100 GLY A CA 1
ATOM 823 C C . GLY A 1 100 ? -18.274 1.713 17.629 1.00 93.69 100 GLY A C 1
ATOM 824 O O . GLY A 1 100 ? -19.120 2.599 17.505 1.00 93.69 100 GLY A O 1
ATOM 825 N N . LYS A 1 101 ? -16.990 1.920 17.309 1.00 93.06 101 LYS A N 1
ATOM 826 C CA . LYS A 1 101 ? -16.497 3.155 16.680 1.00 93.06 101 LYS A CA 1
ATOM 827 C C . LYS A 1 101 ? -16.518 3.041 15.154 1.00 93.06 101 LYS A C 1
ATOM 829 O O . LYS A 1 101 ? -16.602 1.956 14.588 1.00 93.06 101 LYS A O 1
ATOM 834 N N . ARG A 1 102 ? -16.427 4.192 14.484 1.00 94.50 102 ARG A N 1
ATOM 835 C CA . ARG A 1 102 ? -16.218 4.269 13.034 1.00 94.50 102 ARG A CA 1
ATOM 836 C C . ARG A 1 102 ? -14.727 4.329 12.745 1.00 94.50 102 ARG A C 1
ATOM 838 O O . ARG A 1 102 ? -14.040 5.185 13.299 1.00 94.50 102 ARG A O 1
ATOM 845 N N . LEU A 1 103 ? -14.271 3.449 11.865 1.00 95.19 103 LEU A N 1
ATOM 846 C CA . LEU A 1 103 ? -12.906 3.426 11.359 1.00 95.19 103 LEU A CA 1
ATOM 847 C C . LEU A 1 103 ? -12.914 3.896 9.907 1.00 95.19 103 LEU A C 1
ATOM 849 O O . LEU A 1 103 ? -13.848 3.603 9.162 1.00 95.19 103 LEU A O 1
ATOM 853 N N . TYR A 1 104 ? -11.881 4.638 9.528 1.00 95.81 104 TYR A N 1
ATOM 854 C CA . TYR A 1 104 ? -11.710 5.155 8.177 1.00 95.81 104 TYR A CA 1
ATOM 855 C C . TYR A 1 104 ? -10.313 4.784 7.698 1.00 95.81 104 TYR A C 1
ATOM 857 O O . TYR A 1 104 ? -9.334 5.100 8.372 1.00 95.81 104 TYR A O 1
ATOM 865 N N . LEU A 1 105 ? -10.231 4.148 6.532 1.00 95.38 105 LEU A N 1
ATOM 866 C CA . LEU A 1 105 ? -8.986 3.999 5.791 1.00 95.38 105 LEU A CA 1
ATOM 867 C C . LEU A 1 105 ? -8.900 5.163 4.803 1.00 95.38 105 LEU A C 1
ATOM 869 O O . LEU A 1 105 ? -9.762 5.304 3.937 1.00 95.38 105 LEU A O 1
ATOM 873 N N . LEU A 1 106 ? -7.907 6.030 4.985 1.00 96.56 106 LEU A N 1
ATOM 874 C CA . LEU A 1 106 ? -7.737 7.243 4.191 1.00 96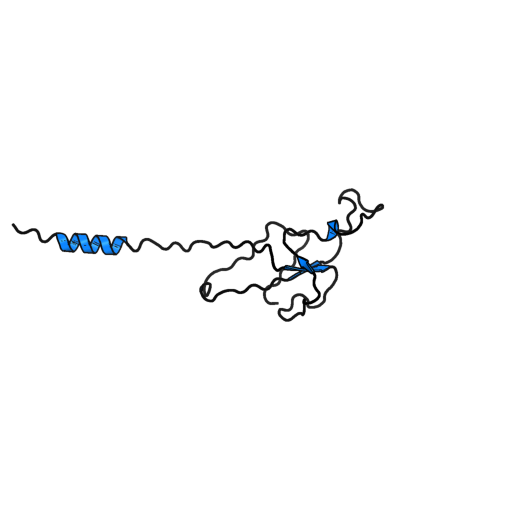.56 106 LEU A CA 1
ATOM 875 C C . LEU A 1 106 ? -6.458 7.141 3.364 1.00 96.56 106 LEU A C 1
ATOM 877 O O . LEU A 1 106 ? -5.385 6.912 3.916 1.00 96.56 106 LEU A O 1
ATOM 881 N N . PHE A 1 107 ? -6.584 7.377 2.062 1.00 96.75 107 PHE A N 1
ATOM 882 C CA . PHE A 1 107 ? -5.460 7.534 1.149 1.00 96.75 107 PHE A CA 1
ATOM 883 C C . PHE A 1 107 ? -5.413 8.980 0.667 1.00 96.75 107 PHE A C 1
ATOM 885 O O . PHE A 1 107 ? -6.438 9.513 0.245 1.00 96.75 107 PHE A O 1
ATOM 892 N N . ASP A 1 108 ? -4.235 9.600 0.727 1.00 96.81 108 ASP A N 1
ATOM 893 C CA . ASP A 1 108 ? -4.025 10.949 0.185 1.00 96.81 108 ASP A CA 1
ATOM 894 C C . ASP A 1 108 ? -4.044 10.927 -1.357 1.00 96.81 108 ASP A C 1
ATOM 896 O O . ASP A 1 108 ? -4.658 11.769 -2.006 1.00 96.81 108 ASP A O 1
ATOM 900 N N . GLY A 1 109 ? -3.472 9.876 -1.957 1.00 96.88 109 GLY A N 1
ATOM 901 C CA . GLY A 1 109 ? -3.579 9.601 -3.386 1.00 96.88 109 GLY A CA 1
ATOM 902 C C . GLY A 1 109 ? -3.075 8.206 -3.753 1.00 96.88 109 GLY A C 1
ATOM 903 O O . GLY A 1 109 ? -2.121 7.710 -3.158 1.00 96.88 109 GLY A O 1
ATOM 904 N N . ILE A 1 110 ? -3.721 7.577 -4.739 1.00 97.12 110 ILE A N 1
ATOM 905 C CA . ILE A 1 110 ? -3.271 6.329 -5.370 1.00 97.12 110 ILE A CA 1
ATOM 906 C C . ILE A 1 110 ? -3.371 6.504 -6.885 1.00 97.12 110 ILE A C 1
ATOM 908 O O . ILE A 1 110 ? -4.441 6.816 -7.414 1.00 97.12 110 ILE A O 1
ATOM 912 N N . MET A 1 111 ? -2.261 6.287 -7.584 1.00 94.00 111 MET A N 1
ATOM 913 C CA . MET A 1 111 ? -2.202 6.272 -9.043 1.00 94.00 111 MET A CA 1
ATOM 914 C C . MET A 1 111 ? -2.236 4.815 -9.532 1.00 94.00 111 MET A C 1
ATOM 916 O O . MET A 1 111 ? -1.428 4.013 -9.092 1.00 94.00 111 MET A O 1
ATOM 920 N N . ALA A 1 112 ? -3.124 4.401 -10.426 1.00 90.62 112 ALA A N 1
ATOM 921 C CA . ALA A 1 112 ? -4.384 5.028 -10.811 1.00 90.62 112 ALA A CA 1
ATOM 922 C C . ALA A 1 112 ? -5.468 3.947 -10.827 1.00 90.62 112 ALA A C 1
ATOM 924 O O . ALA A 1 112 ? -5.161 2.768 -10.956 1.00 90.62 112 ALA A O 1
ATOM 925 N N . PHE A 1 113 ? -6.733 4.354 -10.715 1.00 95.81 113 PHE A N 1
ATOM 926 C CA . PHE A 1 113 ? -7.877 3.433 -10.672 1.00 95.81 113 PHE A CA 1
ATOM 927 C C . PHE A 1 113 ? -7.811 2.420 -9.512 1.00 95.81 113 PHE A C 1
ATOM 929 O O . PHE A 1 113 ? -7.930 1.217 -9.744 1.00 95.81 113 PHE A O 1
ATOM 936 N N . PRO A 1 114 ? -7.623 2.875 -8.257 1.00 96.44 114 PRO A N 1
ATOM 937 C CA . PRO A 1 114 ? -7.563 1.958 -7.129 1.00 96.44 114 PRO A CA 1
ATOM 938 C C . PRO A 1 114 ? -8.882 1.197 -6.967 1.00 96.44 114 PRO A C 1
ATOM 940 O O . PRO A 1 114 ? -9.963 1.790 -6.996 1.00 96.44 114 PRO A O 1
ATOM 943 N N . VAL A 1 115 ? -8.773 -0.104 -6.716 1.00 96.69 115 VAL A N 1
ATOM 944 C CA . VAL A 1 115 ? -9.861 -0.934 -6.197 1.00 96.69 115 VAL A CA 1
ATOM 945 C C . VAL A 1 115 ? -9.460 -1.366 -4.795 1.00 96.69 115 VAL A C 1
ATOM 947 O O . VAL A 1 115 ? -8.353 -1.859 -4.592 1.00 96.69 115 VAL A O 1
ATOM 950 N N . ILE A 1 116 ? -10.334 -1.121 -3.820 1.00 97.12 116 ILE A N 1
ATOM 951 C CA . ILE A 1 116 ? -10.037 -1.340 -2.404 1.00 97.12 116 ILE A CA 1
ATOM 952 C C . ILE A 1 116 ? -10.953 -2.429 -1.859 1.00 97.12 116 ILE A C 1
ATOM 954 O O . ILE A 1 116 ? -12.174 -2.332 -1.975 1.00 97.12 116 ILE A O 1
ATOM 958 N N . TYR A 1 117 ? -10.334 -3.415 -1.220 1.00 97.56 117 TYR A N 1
ATOM 959 C CA . TYR A 1 117 ? -10.976 -4.534 -0.540 1.00 97.56 117 TYR A CA 1
ATOM 960 C C . TYR A 1 117 ? -10.668 -4.457 0.954 1.00 97.56 117 TYR A C 1
ATOM 962 O O . TYR A 1 117 ? -9.592 -3.994 1.348 1.00 97.56 117 TYR A O 1
ATOM 970 N N . VAL A 1 118 ? -11.607 -4.886 1.795 1.00 96.81 118 VAL A N 1
ATOM 971 C CA . VAL A 1 118 ? -11.433 -4.906 3.254 1.00 96.81 118 VAL A CA 1
ATOM 972 C C . VAL A 1 118 ? -12.054 -6.192 3.773 1.00 96.81 118 VAL A C 1
ATOM 974 O O . VAL A 1 118 ? -13.272 -6.294 3.885 1.00 96.81 118 VAL A O 1
ATOM 977 N N . ASN A 1 119 ? -11.192 -7.136 4.160 1.00 96.19 119 ASN A N 1
ATOM 978 C CA . ASN A 1 119 ? -11.573 -8.490 4.575 1.00 96.19 119 ASN A CA 1
ATOM 979 C C . ASN A 1 119 ? -12.313 -9.284 3.476 1.00 96.19 119 ASN A C 1
ATOM 981 O O . ASN A 1 119 ? -13.280 -9.983 3.778 1.00 96.19 119 ASN A O 1
ATOM 985 N N . GLY A 1 120 ? -11.839 -9.182 2.229 1.00 93.25 120 GLY A N 1
ATOM 986 C CA . GLY A 1 120 ? -12.529 -9.660 1.023 1.00 93.25 120 GLY A CA 1
ATOM 987 C C . GLY A 1 120 ? -13.331 -8.555 0.350 1.00 93.25 120 GLY A C 1
ATOM 988 O O . GLY A 1 120 ? -14.265 -8.920 -0.393 1.00 93.25 120 GLY A O 1
#